Protein AF-A0A397VI80-F1 (afdb_monomer_lite)

Organism: NCBI:txid44941

pLDDT: mean 86.42, std 14.8, range [46.72, 98.06]

Radius of gyration: 17.53 Å; chains: 1; bounding box: 49×34×38 Å

Foldseek 3Di:
DWFKDFDDKDFAAADDPPDPFDFKAFFKKKKKWKKAKAFDDPCVVQAQHQPPFFKFKKKAKQAFDPDVPDPDRDSPDDGPDIHTQTTHRHNDPDIDMGMDMDGCVHPRRVPHGHGIMMTMIITGDDPRMDMDTPDMDMDTDIGD

Structure (mmCIF, N/CA/C/O backbone):
data_AF-A0A397VI80-F1
#
_entry.id   AF-A0A397VI80-F1
#
loop_
_atom_site.group_PDB
_atom_site.id
_atom_site.type_symbol
_atom_site.label_atom_id
_atom_site.label_alt_id
_atom_site.label_comp_id
_atom_site.label_asym_id
_atom_site.label_entity_id
_atom_site.label_seq_id
_atom_site.pdbx_PDB_ins_code
_atom_site.Cartn_x
_atom_site.Cartn_y
_atom_site.Cartn_z
_atom_site.occupancy
_atom_site.B_iso_or_equiv
_atom_site.auth_seq_id
_atom_site.auth_comp_id
_atom_site.auth_asym_id
_atom_site.auth_atom_id
_atom_site.pdbx_PDB_model_num
ATOM 1 N N . MET A 1 1 ? 10.929 15.609 -9.899 1.00 61.84 1 MET A N 1
ATOM 2 C CA . MET A 1 1 ? 10.710 15.589 -8.437 1.00 61.84 1 MET A CA 1
ATOM 3 C C . MET A 1 1 ? 10.403 14.157 -8.029 1.00 61.84 1 MET A C 1
ATOM 5 O O . MET A 1 1 ? 9.824 13.444 -8.839 1.00 61.84 1 MET A O 1
ATOM 9 N N . ASN A 1 2 ? 10.822 13.736 -6.837 1.00 83.81 2 ASN A N 1
ATOM 10 C CA . ASN A 1 2 ? 10.516 12.408 -6.299 1.00 83.81 2 ASN A CA 1
ATOM 11 C C . ASN A 1 2 ? 9.027 12.320 -5.963 1.00 83.81 2 ASN A C 1
ATOM 13 O O . ASN A 1 2 ? 8.483 13.260 -5.382 1.00 83.81 2 ASN A O 1
ATOM 17 N N . LEU A 1 3 ? 8.369 11.219 -6.324 1.00 86.38 3 LEU A N 1
ATOM 18 C CA . LEU A 1 3 ? 6.951 11.045 -6.036 1.00 86.38 3 LEU A CA 1
ATOM 19 C C . LEU A 1 3 ? 6.760 10.690 -4.554 1.00 86.38 3 LEU A C 1
ATOM 21 O O . LEU A 1 3 ? 7.401 9.778 -4.023 1.00 86.38 3 LEU A O 1
ATOM 25 N N . ASN A 1 4 ? 5.867 11.423 -3.896 1.00 91.75 4 ASN A N 1
ATOM 26 C CA . ASN A 1 4 ? 5.341 11.132 -2.568 1.00 91.75 4 ASN A CA 1
ATOM 27 C C . ASN A 1 4 ? 3.887 11.598 -2.520 1.00 91.75 4 ASN A C 1
ATOM 29 O O . ASN A 1 4 ? 3.615 12.750 -2.187 1.00 91.75 4 ASN A O 1
ATOM 33 N N . SER A 1 5 ? 2.967 10.726 -2.916 1.00 91.75 5 SER A N 1
ATOM 34 C CA . SER A 1 5 ? 1.567 11.111 -3.096 1.00 91.75 5 SER A CA 1
ATOM 35 C C . SER A 1 5 ? 0.635 10.140 -2.397 1.00 91.75 5 SER A C 1
ATOM 37 O O . SER A 1 5 ? 0.733 8.931 -2.591 1.00 91.75 5 SER A O 1
ATOM 39 N N . LEU A 1 6 ? -0.286 10.685 -1.605 1.00 93.06 6 LEU A N 1
ATOM 40 C CA . LEU A 1 6 ? -1.438 9.955 -1.095 1.00 93.06 6 LEU A CA 1
ATOM 41 C C . LEU A 1 6 ? -2.384 9.685 -2.267 1.00 93.06 6 LEU A C 1
ATOM 43 O O . LEU A 1 6 ? -2.872 10.627 -2.886 1.00 93.06 6 LEU A O 1
ATOM 47 N N . TYR A 1 7 ? -2.603 8.416 -2.591 1.00 94.50 7 TYR A N 1
ATOM 48 C CA . TYR A 1 7 ? -3.369 8.009 -3.769 1.00 94.50 7 TYR A CA 1
ATOM 49 C C . TYR A 1 7 ? -4.799 7.604 -3.430 1.00 94.50 7 TYR A C 1
ATOM 51 O O . TYR A 1 7 ? -5.739 8.032 -4.090 1.00 94.50 7 TYR A O 1
ATOM 59 N N . LEU A 1 8 ? -4.964 6.788 -2.390 1.00 95.19 8 LEU A N 1
ATOM 60 C CA . LEU A 1 8 ? -6.265 6.292 -1.960 1.00 95.19 8 LEU A CA 1
ATOM 61 C C . LEU A 1 8 ? -6.355 6.344 -0.442 1.00 95.19 8 LEU A C 1
ATOM 63 O O . LEU A 1 8 ? -5.396 6.012 0.255 1.00 95.19 8 LEU A O 1
ATOM 67 N N . THR A 1 9 ? -7.518 6.730 0.064 1.00 94.75 9 THR A N 1
ATOM 68 C CA . THR A 1 9 ? -7.852 6.659 1.482 1.00 94.75 9 THR A CA 1
ATOM 69 C C . THR A 1 9 ? -9.080 5.791 1.696 1.00 94.75 9 THR A C 1
ATOM 71 O O . THR A 1 9 ? -9.938 5.661 0.827 1.00 94.75 9 THR A O 1
ATOM 74 N N . GLY A 1 10 ? -9.176 5.211 2.884 1.00 92.56 10 GLY A N 1
ATOM 75 C CA . GLY A 1 10 ? -10.406 4.623 3.391 1.00 92.56 10 GLY A CA 1
ATOM 76 C C . GLY A 1 10 ? -10.478 4.815 4.898 1.00 92.56 10 GLY A C 1
ATOM 77 O O . GLY A 1 10 ? -9.452 5.004 5.547 1.00 92.56 10 GLY A O 1
ATOM 78 N N . SER A 1 11 ? -11.678 4.819 5.462 1.00 91.88 11 SER A N 1
ATOM 79 C CA . SER A 1 11 ? -11.886 5.110 6.883 1.00 91.88 11 SER A CA 1
ATOM 80 C C . SER A 1 11 ? -12.576 3.962 7.593 1.00 91.88 11 SER A C 1
ATOM 82 O O . SER A 1 11 ? -13.544 3.409 7.067 1.00 91.88 11 SER A O 1
ATOM 84 N N . LEU A 1 12 ? -12.148 3.672 8.822 1.00 89.31 12 LEU A N 1
ATOM 85 C CA . LEU A 1 12 ? -12.955 2.851 9.716 1.00 89.31 12 LEU A CA 1
ATOM 86 C C . LEU A 1 12 ? -14.218 3.647 10.094 1.00 89.31 12 LEU A C 1
ATOM 88 O O . LEU A 1 12 ? -14.084 4.820 10.465 1.00 89.31 12 LEU A O 1
ATOM 92 N N . PRO A 1 13 ? -15.430 3.065 10.010 1.00 87.00 13 PRO A N 1
ATOM 93 C CA . PRO A 1 13 ? -16.655 3.788 10.325 1.00 87.00 13 PRO A CA 1
ATOM 94 C C . PRO A 1 13 ? -16.621 4.415 11.716 1.00 87.00 13 PRO A C 1
ATOM 96 O O . PRO A 1 13 ? -16.062 3.858 12.662 1.00 87.00 13 PRO A O 1
ATOM 99 N N . ILE A 1 14 ? -17.227 5.593 11.829 1.00 84.25 14 ILE A N 1
ATOM 100 C CA . ILE A 1 14 ? -17.421 6.265 13.112 1.00 84.25 14 ILE A CA 1
ATOM 101 C C . ILE A 1 14 ? -18.528 5.517 13.861 1.00 84.25 14 ILE A C 1
ATOM 103 O O . ILE A 1 14 ? -19.542 5.165 13.262 1.00 84.25 14 ILE A O 1
ATOM 107 N N . SER A 1 15 ? -18.368 5.299 15.167 1.00 73.12 15 SER A N 1
ATOM 108 C CA . SER A 1 15 ? -19.480 4.846 16.003 1.00 73.12 15 SER A CA 1
ATOM 109 C C . SER A 1 15 ? -20.514 5.972 16.110 1.00 73.12 15 SER A C 1
ATOM 111 O O . SER A 1 15 ? -20.246 6.991 16.756 1.00 73.12 15 SER A O 1
ATOM 113 N N . SER A 1 16 ? -21.685 5.827 15.487 1.00 62.66 16 SER A N 1
ATOM 114 C CA . SER A 1 16 ? -22.828 6.678 15.824 1.00 62.66 16 SER A CA 1
ATOM 115 C C . SER A 1 16 ? -23.243 6.374 17.258 1.00 62.66 16 SER A C 1
ATOM 117 O O . SER A 1 16 ? -23.449 5.218 17.609 1.00 62.66 16 SER A O 1
ATOM 119 N N . ILE A 1 17 ? -23.393 7.411 18.079 1.00 57.25 17 ILE A N 1
ATOM 120 C CA . ILE A 1 17 ? -23.785 7.325 19.499 1.00 57.25 17 ILE A CA 1
ATOM 121 C C . ILE A 1 17 ? -25.169 6.644 19.694 1.00 57.25 17 ILE A C 1
ATOM 123 O O . ILE A 1 17 ? -25.569 6.384 20.822 1.00 57.25 17 ILE A O 1
ATOM 127 N N . SER A 1 18 ? -25.899 6.318 18.618 1.00 52.19 18 SER A N 1
ATOM 128 C CA . SER A 1 18 ? -27.309 5.904 18.643 1.00 52.19 18 SER A CA 1
ATOM 129 C C . SER A 1 18 ? -27.627 4.512 18.074 1.00 52.19 18 SER A C 1
ATOM 131 O O . SER A 1 18 ? -28.798 4.237 17.821 1.00 52.19 18 SER A O 1
ATOM 133 N N . THR A 1 19 ? -26.649 3.645 17.808 1.00 55.06 19 THR A N 1
ATOM 134 C CA . THR A 1 19 ? -26.924 2.270 17.346 1.00 55.06 19 THR A CA 1
ATOM 135 C C . THR A 1 19 ? -26.524 1.267 18.422 1.00 55.06 19 THR A C 1
ATOM 137 O O . THR A 1 19 ? -25.403 1.345 18.903 1.00 55.06 19 THR A O 1
ATOM 140 N N . ASP A 1 20 ? -27.387 0.293 18.736 1.00 61.59 20 ASP A N 1
ATOM 141 C CA . ASP A 1 20 ? -27.063 -0.880 19.583 1.00 61.59 20 ASP A CA 1
ATOM 142 C C . ASP A 1 20 ? -25.882 -1.718 19.044 1.00 61.59 20 ASP A C 1
ATOM 144 O O . ASP A 1 20 ? -25.378 -2.613 19.721 1.00 61.59 20 ASP A O 1
ATOM 148 N N . ALA A 1 21 ? -25.430 -1.432 17.818 1.00 63.22 21 ALA A N 1
ATOM 149 C CA . ALA A 1 21 ? -24.171 -1.916 17.274 1.00 63.22 21 ALA A CA 1
ATOM 150 C C . ALA A 1 21 ? -22.997 -1.344 18.087 1.00 63.22 21 ALA A C 1
ATOM 152 O O . ALA A 1 21 ? -22.848 -0.129 18.232 1.00 63.22 21 ALA A O 1
ATOM 153 N N . GLY A 1 22 ? -22.163 -2.229 18.621 1.00 73.62 22 GLY A N 1
ATOM 154 C CA . GLY A 1 22 ? -20.986 -1.895 19.400 1.00 73.62 22 GLY A CA 1
ATOM 155 C C . GLY A 1 22 ? -19.951 -1.076 18.624 1.00 73.62 22 GLY A C 1
ATOM 156 O O . GLY A 1 22 ? -20.051 -0.799 17.429 1.00 73.62 22 GLY A O 1
ATOM 157 N N . VAL A 1 23 ? -18.909 -0.657 19.343 1.00 85.19 23 VAL A N 1
ATOM 158 C CA . VAL A 1 23 ? -17.841 0.175 18.779 1.00 85.19 23 VAL A CA 1
ATOM 159 C C . VAL A 1 23 ? -17.087 -0.601 17.686 1.00 85.19 23 VAL A C 1
ATOM 161 O O . VAL A 1 23 ? -16.528 -1.663 17.992 1.00 85.19 23 VAL A O 1
ATOM 164 N N . PRO A 1 24 ? -16.994 -0.076 16.443 1.00 89.94 24 PRO A N 1
ATOM 165 C CA . PRO A 1 24 ? -16.301 -0.759 15.363 1.00 89.94 24 PRO A CA 1
ATOM 166 C C . PRO A 1 24 ? -14.854 -1.079 15.724 1.00 89.94 24 PRO A C 1
ATOM 168 O O . PRO A 1 24 ? -14.057 -0.181 16.002 1.00 89.94 24 PRO A O 1
ATOM 171 N N . LYS A 1 25 ? -14.487 -2.362 15.684 1.00 92.19 25 LYS A N 1
ATOM 172 C CA . LYS A 1 25 ? -13.103 -2.798 15.914 1.00 92.19 25 LYS A CA 1
ATOM 173 C C . LYS A 1 25 ? -12.555 -3.470 14.672 1.00 92.19 25 LYS A C 1
ATOM 175 O O . LYS A 1 25 ? -12.981 -4.572 14.324 1.00 92.19 25 LYS A O 1
ATOM 180 N N . CYS A 1 26 ? -11.584 -2.821 14.031 1.00 95.38 26 CYS A N 1
ATOM 181 C CA . CYS A 1 26 ? -10.905 -3.370 12.863 1.00 95.38 26 CYS A CA 1
ATOM 182 C C . CYS A 1 26 ? -10.245 -4.720 13.199 1.00 95.38 26 CYS A C 1
ATOM 184 O O . CYS A 1 26 ? -9.595 -4.884 14.235 1.00 95.38 26 CYS A O 1
ATOM 186 N N . LYS A 1 27 ? -10.452 -5.704 12.327 1.00 96.94 27 LYS A N 1
ATOM 187 C CA . LYS A 1 27 ? -9.921 -7.071 12.418 1.00 96.94 27 LYS A CA 1
ATOM 188 C C . LYS A 1 27 ? -8.969 -7.390 11.280 1.00 96.94 27 LYS A C 1
ATOM 190 O O . LYS A 1 27 ? -8.046 -8.173 11.481 1.00 96.94 27 LYS A O 1
ATOM 195 N N . LYS A 1 28 ? -9.190 -6.800 10.108 1.00 97.56 28 LYS A N 1
ATOM 196 C CA . LYS A 1 28 ? -8.334 -6.978 8.943 1.00 97.56 28 LYS A CA 1
ATOM 197 C C . LYS A 1 28 ? -8.462 -5.785 8.007 1.00 97.56 28 LYS A C 1
ATOM 199 O O . LYS A 1 28 ? -9.552 -5.237 7.846 1.00 97.56 28 LYS A O 1
ATOM 204 N N . ILE A 1 29 ? -7.353 -5.432 7.373 1.00 97.38 29 ILE A N 1
ATOM 205 C CA . ILE A 1 29 ? -7.330 -4.576 6.191 1.00 97.38 29 ILE A CA 1
ATOM 206 C C . ILE A 1 29 ? -6.778 -5.397 5.038 1.00 97.38 29 ILE A C 1
ATOM 208 O O . ILE A 1 29 ? -5.738 -6.030 5.189 1.00 97.38 29 ILE A O 1
ATOM 212 N N . GLU A 1 30 ? -7.461 -5.362 3.903 1.00 97.75 30 GLU A N 1
ATOM 213 C CA . GLU A 1 30 ? -6.950 -5.894 2.642 1.00 97.75 30 GLU A CA 1
ATOM 214 C C . GLU A 1 30 ? -6.805 -4.764 1.648 1.00 97.75 30 GLU A C 1
ATOM 216 O O . GLU A 1 30 ? -7.665 -3.884 1.561 1.00 97.75 30 GLU A O 1
ATOM 221 N N . ILE A 1 31 ? -5.721 -4.799 0.888 1.00 97.06 31 ILE A N 1
ATOM 222 C CA . ILE A 1 31 ? -5.475 -3.821 -0.157 1.00 97.06 31 ILE A CA 1
ATOM 223 C C . ILE A 1 31 ? -5.041 -4.552 -1.406 1.00 97.06 31 ILE A C 1
ATOM 225 O O . ILE A 1 31 ? -4.183 -5.433 -1.363 1.00 97.06 31 ILE A O 1
ATOM 229 N N . ALA A 1 32 ? -5.648 -4.144 -2.511 1.00 97.31 32 ALA A N 1
ATOM 230 C CA . ALA A 1 32 ? -5.276 -4.555 -3.848 1.00 97.31 32 ALA A CA 1
ATOM 231 C C . ALA A 1 32 ? -4.829 -3.315 -4.618 1.00 97.31 32 ALA A C 1
ATOM 233 O O . ALA A 1 32 ? -5.482 -2.273 -4.558 1.00 97.31 32 ALA A O 1
ATOM 234 N N . CYS A 1 33 ? -3.724 -3.417 -5.342 1.00 97.56 33 CYS A N 1
ATOM 235 C CA . CYS A 1 33 ? -3.174 -2.341 -6.150 1.00 97.56 33 CYS A CA 1
ATOM 236 C C . CYS A 1 33 ? -2.615 -2.917 -7.449 1.00 97.56 33 CYS A C 1
ATOM 238 O O . CYS A 1 33 ? -1.868 -3.887 -7.422 1.00 97.56 33 CYS A O 1
ATOM 240 N N . GLU A 1 34 ? -2.957 -2.316 -8.581 1.00 98.06 34 GLU A N 1
ATOM 241 C CA . GLU A 1 34 ? -2.339 -2.600 -9.872 1.00 98.06 34 GLU A CA 1
ATOM 242 C C . GLU A 1 34 ? -1.453 -1.413 -10.238 1.00 98.06 34 GLU A C 1
ATOM 244 O O . GLU A 1 34 ? -1.950 -0.299 -10.444 1.00 98.06 34 GLU A O 1
ATOM 249 N N . SER A 1 35 ? -0.143 -1.645 -10.263 1.00 97.38 35 SER A N 1
ATOM 250 C CA . SER A 1 35 ? 0.850 -0.604 -10.499 1.00 97.38 35 SER A CA 1
ATOM 251 C C . SER A 1 35 ? 1.998 -1.085 -11.364 1.00 97.38 35 SER A C 1
ATOM 253 O O . SER A 1 35 ? 2.286 -2.276 -11.429 1.00 97.38 35 SER A O 1
ATOM 255 N N . HIS A 1 36 ? 2.679 -0.149 -12.004 1.00 96.12 36 HIS A N 1
ATOM 256 C CA . HIS A 1 36 ? 3.954 -0.409 -12.656 1.00 96.12 36 HIS A CA 1
ATOM 257 C C . HIS A 1 36 ? 4.882 0.778 -12.452 1.00 96.12 36 HIS A C 1
ATOM 259 O O . HIS A 1 36 ? 4.477 1.846 -11.970 1.00 9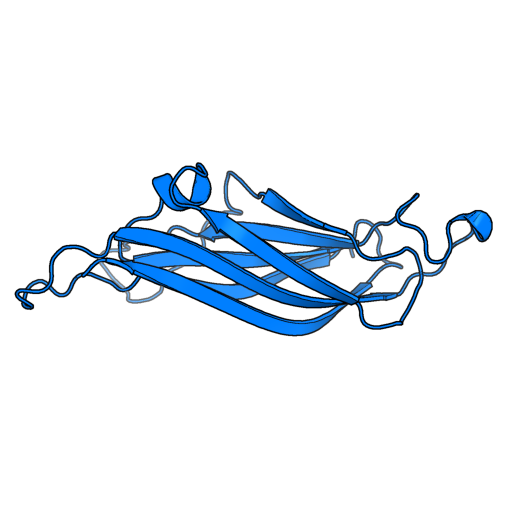6.12 36 HIS A O 1
ATOM 265 N N . ASP A 1 37 ? 6.140 0.582 -12.814 1.00 91.44 37 ASP A N 1
ATOM 266 C CA . ASP A 1 37 ? 7.094 1.667 -12.848 1.00 91.44 37 ASP A CA 1
ATOM 267 C C . ASP A 1 37 ? 7.325 2.162 -14.272 1.00 91.44 37 ASP A C 1
ATOM 269 O O . ASP A 1 37 ? 7.001 1.515 -15.260 1.00 91.44 37 ASP A O 1
ATOM 273 N N . GLN A 1 38 ? 7.845 3.370 -14.386 1.00 81.06 38 GLN A N 1
ATOM 274 C CA . GLN A 1 38 ? 8.453 3.812 -15.622 1.00 81.06 38 GLN A CA 1
ATOM 275 C C . GLN A 1 38 ? 9.681 4.612 -15.258 1.00 81.06 38 GLN A C 1
ATOM 277 O O . GLN A 1 38 ? 9.572 5.684 -14.653 1.00 81.06 38 GLN A O 1
ATOM 282 N N . GLY A 1 39 ? 10.841 4.104 -15.646 1.00 80.75 39 GLY A N 1
ATOM 283 C CA . GLY A 1 39 ? 12.091 4.817 -15.499 1.00 80.75 39 GLY A CA 1
ATOM 284 C C . GLY A 1 39 ? 13.114 4.396 -16.532 1.00 80.75 39 GLY A C 1
ATOM 285 O O . GLY A 1 39 ? 13.112 3.269 -17.016 1.00 80.75 39 GLY A O 1
ATOM 286 N N . TRP A 1 40 ? 13.996 5.329 -16.877 1.00 84.19 40 TRP A N 1
ATOM 287 C CA . TRP A 1 40 ? 15.195 5.005 -17.638 1.00 84.19 40 TRP A CA 1
ATOM 288 C C . TRP A 1 40 ? 16.218 4.368 -16.699 1.00 84.19 40 TRP A C 1
ATOM 290 O O . TRP A 1 40 ? 16.504 4.918 -15.630 1.00 84.19 40 TRP A O 1
ATOM 300 N N . SER A 1 41 ? 16.810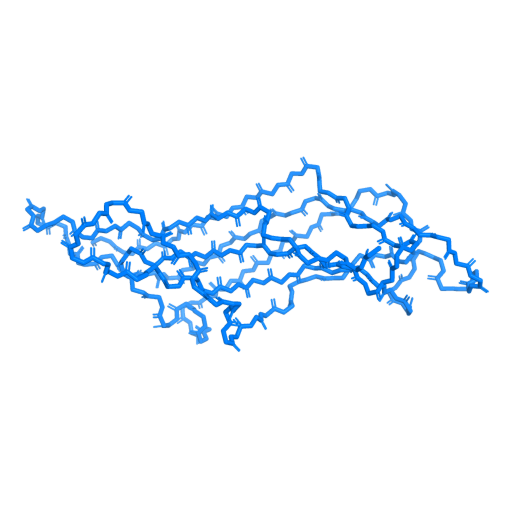 3.249 -17.117 1.00 87.00 41 SER A N 1
ATOM 301 C CA . SER A 1 41 ? 17.860 2.568 -16.364 1.00 87.00 41 SER A CA 1
ATOM 302 C C . SER A 1 41 ? 19.138 2.383 -17.173 1.00 87.00 41 SER A C 1
ATOM 304 O O . SER A 1 41 ? 19.111 2.008 -18.341 1.00 87.00 41 SER A O 1
ATOM 306 N N . SER A 1 42 ? 20.277 2.600 -16.515 1.00 90.06 42 SER A N 1
ATOM 307 C CA . SER A 1 42 ? 21.607 2.199 -16.984 1.00 90.06 42 SER A CA 1
ATOM 308 C C . SER A 1 42 ? 22.020 0.800 -16.498 1.00 90.06 42 SER A C 1
ATOM 310 O O . SER A 1 42 ? 23.158 0.390 -16.718 1.00 90.06 42 SER A O 1
ATOM 312 N N . TYR A 1 43 ? 21.120 0.069 -15.830 1.00 90.88 43 TYR A N 1
ATOM 313 C CA . TYR A 1 43 ? 21.341 -1.258 -15.246 1.00 90.88 43 TYR A CA 1
ATOM 314 C C . TYR A 1 43 ? 20.508 -2.318 -15.987 1.00 90.88 43 TYR A C 1
ATOM 316 O O . TYR A 1 43 ? 19.550 -2.857 -15.436 1.00 90.88 43 TYR A O 1
ATOM 324 N N . PRO A 1 44 ? 20.848 -2.665 -17.243 1.00 91.94 44 PRO A N 1
ATOM 325 C CA . PRO A 1 44 ? 20.029 -3.567 -18.060 1.00 91.94 44 PRO A CA 1
ATOM 326 C C . PRO A 1 44 ? 19.878 -4.971 -17.459 1.00 91.94 44 PRO A C 1
ATOM 328 O O . PRO A 1 44 ? 18.910 -5.661 -17.748 1.00 91.94 44 PRO A O 1
ATOM 331 N N . ARG A 1 45 ? 20.815 -5.396 -16.600 1.00 95.56 45 ARG A N 1
ATOM 332 C CA . ARG A 1 45 ? 20.757 -6.696 -15.909 1.00 95.56 45 ARG A CA 1
ATOM 333 C C . ARG A 1 45 ? 19.680 -6.758 -14.826 1.00 95.56 45 ARG A C 1
ATOM 335 O O . ARG A 1 45 ? 19.254 -7.851 -14.477 1.00 95.56 45 ARG A O 1
ATOM 342 N N . ASP A 1 46 ? 19.265 -5.604 -14.310 1.00 95.25 46 ASP A N 1
ATOM 343 C CA . ASP A 1 46 ? 18.249 -5.509 -13.263 1.00 95.25 46 ASP A CA 1
ATOM 344 C C . ASP A 1 46 ? 16.847 -5.282 -13.840 1.00 95.25 46 ASP A C 1
ATOM 346 O O . ASP A 1 46 ? 15.863 -5.378 -13.105 1.00 95.25 46 ASP A O 1
ATOM 350 N N . HIS A 1 47 ? 16.740 -5.031 -15.149 1.00 94.50 47 HIS A N 1
ATOM 351 C CA . HIS A 1 47 ? 15.475 -4.833 -15.849 1.00 94.50 47 HIS A CA 1
ATOM 352 C C . HIS A 1 47 ? 14.515 -6.008 -15.622 1.00 94.50 47 HIS A C 1
ATOM 354 O O . HIS A 1 47 ? 14.858 -7.169 -15.848 1.00 94.50 47 HIS A O 1
ATOM 360 N N . GLY A 1 48 ? 13.305 -5.706 -15.146 1.00 94.62 48 GLY A N 1
ATOM 361 C CA . GLY A 1 48 ? 12.289 -6.706 -14.806 1.00 94.62 48 GLY A CA 1
ATOM 362 C C . GLY A 1 48 ? 12.527 -7.469 -13.501 1.00 94.62 48 GLY A C 1
ATOM 363 O O . GLY A 1 48 ? 11.729 -8.343 -13.153 1.00 94.62 48 GLY A O 1
ATOM 364 N N . THR A 1 49 ? 13.575 -7.132 -12.749 1.00 95.56 49 THR A N 1
ATOM 365 C CA . THR A 1 49 ? 13.843 -7.667 -11.406 1.00 95.56 49 THR A CA 1
ATOM 366 C C . THR A 1 49 ? 13.438 -6.659 -10.326 1.00 95.56 49 THR A C 1
ATOM 368 O O . THR A 1 49 ? 13.009 -5.550 -10.626 1.00 95.56 49 THR A O 1
ATOM 371 N N . TYR A 1 50 ? 13.578 -7.016 -9.049 1.00 95.06 50 TYR A N 1
ATOM 372 C CA . TYR A 1 50 ? 13.407 -6.063 -7.942 1.00 95.06 50 TYR A CA 1
ATOM 373 C C . TYR A 1 50 ? 14.708 -5.355 -7.538 1.00 95.06 50 TYR A C 1
ATOM 375 O O . TYR A 1 50 ? 14.678 -4.443 -6.707 1.00 95.06 50 TYR A O 1
ATOM 383 N N . ASN A 1 51 ? 15.846 -5.755 -8.111 1.00 94.19 51 ASN A N 1
ATOM 384 C CA . ASN A 1 51 ? 17.123 -5.109 -7.842 1.00 94.19 51 ASN A CA 1
ATOM 385 C C . ASN A 1 51 ? 17.095 -3.680 -8.371 1.00 94.19 51 ASN A C 1
ATOM 387 O O . ASN A 1 51 ? 16.542 -3.411 -9.435 1.00 94.19 51 ASN A O 1
ATOM 391 N N . ASN A 1 52 ? 17.676 -2.756 -7.603 1.00 91.56 52 ASN A N 1
ATOM 392 C CA . ASN A 1 52 ? 17.713 -1.338 -7.949 1.00 91.56 52 ASN A CA 1
ATOM 393 C C . ASN A 1 52 ? 16.332 -0.749 -8.293 1.00 91.56 52 ASN A C 1
ATOM 395 O O . ASN A 1 52 ? 16.253 0.222 -9.029 1.00 91.56 52 ASN A O 1
ATOM 399 N N . SER A 1 53 ? 15.220 -1.306 -7.804 1.00 91.94 53 SER A N 1
ATOM 400 C CA . SER A 1 53 ? 13.912 -0.692 -8.034 1.00 91.94 53 SER A CA 1
ATOM 401 C C . SER A 1 53 ? 13.722 0.538 -7.150 1.00 91.94 53 SER A C 1
ATOM 403 O O . SER A 1 53 ? 14.025 0.535 -5.952 1.00 91.94 53 SER A O 1
ATOM 405 N N . TRP A 1 54 ? 13.182 1.600 -7.745 1.00 93.69 54 TRP A N 1
ATOM 406 C CA . TRP A 1 54 ? 13.021 2.899 -7.095 1.00 93.69 54 TRP A CA 1
ATOM 407 C C . TRP A 1 54 ? 11.578 3.374 -7.044 1.00 93.69 54 TRP A C 1
ATOM 409 O O . TRP A 1 54 ? 11.341 4.566 -6.844 1.00 93.69 54 TRP A O 1
ATOM 419 N N . THR A 1 55 ? 10.614 2.464 -7.191 1.00 95.88 55 THR A N 1
ATOM 420 C CA . THR A 1 55 ? 9.193 2.758 -6.988 1.00 95.88 55 THR A CA 1
ATOM 421 C C . THR A 1 55 ? 8.541 1.735 -6.071 1.00 95.88 55 THR A C 1
ATOM 423 O O . THR A 1 55 ? 8.806 0.535 -6.141 1.00 95.88 55 THR A O 1
ATOM 426 N N . TRP A 1 56 ? 7.710 2.225 -5.157 1.00 97.25 56 TRP A N 1
ATOM 427 C CA . TRP A 1 56 ? 7.077 1.396 -4.136 1.00 97.25 56 TRP A CA 1
ATOM 428 C C . TRP A 1 56 ? 5.771 2.015 -3.651 1.00 97.25 56 TRP A C 1
ATOM 430 O O . TRP A 1 56 ? 5.497 3.197 -3.892 1.00 97.25 56 TRP A O 1
ATOM 440 N N . GLY A 1 57 ? 4.982 1.205 -2.951 1.00 96.94 57 GLY A N 1
ATOM 441 C CA . GLY A 1 57 ? 3.813 1.653 -2.203 1.00 96.94 57 GLY A CA 1
ATOM 442 C C . GLY A 1 57 ? 4.057 1.615 -0.702 1.00 96.94 57 GLY A C 1
ATOM 443 O O . GLY A 1 57 ? 4.813 0.776 -0.203 1.00 96.94 57 GLY A O 1
ATOM 444 N N . GLU A 1 58 ? 3.386 2.498 0.031 1.00 97.00 58 GLU A N 1
ATOM 445 C CA . GLU A 1 58 ? 3.380 2.510 1.494 1.00 97.00 58 GLU A CA 1
ATOM 446 C C . GLU A 1 58 ? 1.962 2.682 2.035 1.00 97.00 58 GLU A C 1
ATOM 448 O O . GLU A 1 58 ? 1.122 3.307 1.397 1.00 97.00 58 GLU A O 1
ATOM 453 N N . ILE A 1 59 ? 1.695 2.183 3.236 1.00 95.38 59 ILE A N 1
ATOM 454 C CA . ILE A 1 59 ? 0.440 2.416 3.948 1.00 95.38 59 ILE A CA 1
ATOM 455 C C . ILE A 1 59 ? 0.687 3.129 5.274 1.00 95.38 59 ILE A C 1
ATOM 457 O O . ILE A 1 59 ? 1.706 2.915 5.932 1.00 95.38 59 ILE A O 1
ATOM 461 N N . SER A 1 60 ? -0.269 3.945 5.701 1.00 93.75 60 SER A N 1
ATOM 462 C CA . SER A 1 60 ? -0.223 4.621 6.994 1.00 93.75 60 SER A CA 1
ATOM 463 C C . SER A 1 60 ? -1.598 4.841 7.596 1.00 93.75 60 SER A C 1
ATOM 465 O O . SER A 1 60 ? -2.578 4.953 6.860 1.00 93.75 60 SER A O 1
ATOM 467 N N . ILE A 1 61 ? -1.637 5.083 8.903 1.00 90.00 61 ILE A N 1
ATOM 468 C CA . ILE A 1 61 ? -2.782 5.727 9.550 1.00 90.00 61 ILE A CA 1
ATOM 469 C C . ILE A 1 61 ? -2.624 7.241 9.430 1.00 90.00 61 ILE A C 1
ATOM 471 O O . ILE A 1 61 ? -1.569 7.794 9.731 1.00 90.00 61 ILE A O 1
ATOM 475 N N . ILE A 1 62 ? -3.684 7.896 8.983 1.00 86.25 62 ILE A N 1
ATOM 476 C CA . ILE A 1 62 ? -3.845 9.337 8.897 1.00 86.25 62 ILE A CA 1
ATOM 477 C C . ILE A 1 62 ? -4.881 9.699 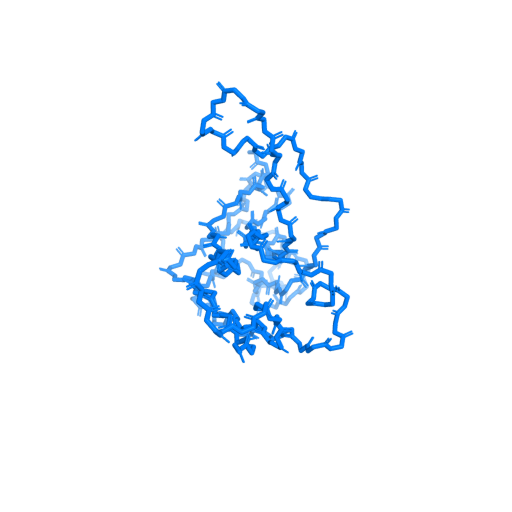9.957 1.00 86.25 62 ILE A C 1
ATOM 479 O O . ILE A 1 62 ? -6.073 9.454 9.779 1.00 86.25 62 ILE A O 1
ATOM 483 N N . THR A 1 63 ? -4.428 10.252 11.079 1.00 71.69 63 THR A N 1
ATOM 484 C CA . THR A 1 63 ? -5.327 10.697 12.147 1.00 71.69 63 THR A CA 1
ATOM 485 C C . THR A 1 63 ? -5.839 12.098 11.813 1.00 71.69 63 THR A C 1
ATOM 487 O O . THR A 1 63 ? -5.047 13.044 11.782 1.00 71.69 63 THR A O 1
ATOM 490 N N . PRO A 1 64 ? -7.143 12.274 11.557 1.00 65.56 64 PRO A N 1
ATOM 491 C CA . PRO A 1 64 ? -7.697 13.601 11.356 1.00 65.56 64 PRO A CA 1
ATOM 492 C C . PRO A 1 64 ? -7.752 14.356 12.690 1.00 65.56 64 PRO A C 1
ATOM 494 O O . PRO A 1 64 ? -8.254 13.834 13.686 1.00 65.56 64 PRO A O 1
ATOM 497 N N . LYS A 1 65 ? -7.274 15.607 12.730 1.00 58.09 65 LYS A N 1
ATOM 498 C CA . LYS A 1 65 ? -7.486 16.460 13.908 1.00 58.09 65 LYS A CA 1
ATOM 499 C C . LYS A 1 65 ? -8.975 16.769 14.079 1.00 58.09 65 LYS A C 1
ATOM 501 O O . LYS A 1 65 ? -9.649 17.151 13.124 1.00 58.09 65 LYS A O 1
ATOM 506 N N . LYS A 1 66 ? -9.467 16.698 15.319 1.00 54.66 66 LYS A N 1
ATOM 507 C CA . LYS A 1 66 ? -10.687 17.409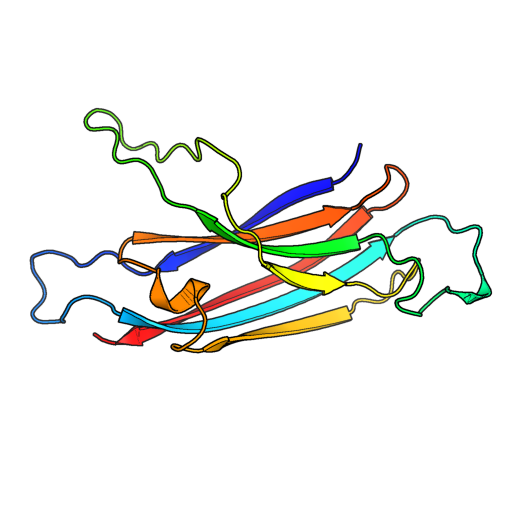 15.720 1.00 54.66 66 LYS A CA 1
ATOM 508 C C . LYS A 1 66 ? -10.329 18.886 15.892 1.00 54.66 66 LYS A C 1
ATOM 510 O O . LYS A 1 66 ? -9.772 19.258 16.919 1.00 54.66 66 LYS A O 1
ATOM 515 N N . ASN A 1 67 ? -10.610 19.718 14.893 1.00 47.75 67 ASN A N 1
ATOM 516 C CA . ASN A 1 67 ? -10.706 21.160 15.116 1.00 47.75 67 ASN A CA 1
ATOM 517 C C . ASN A 1 67 ? -12.147 21.464 15.525 1.00 47.75 67 ASN A C 1
ATOM 519 O O . ASN A 1 67 ? -13.070 21.166 14.775 1.00 47.75 67 ASN A O 1
ATOM 523 N N . ASN A 1 68 ? -12.338 22.057 16.704 1.00 51.78 68 ASN A N 1
ATOM 524 C CA . ASN A 1 68 ? -13.670 22.318 17.259 1.00 51.78 68 ASN A CA 1
ATOM 525 C C . ASN A 1 68 ? -14.524 23.297 16.427 1.00 51.78 68 ASN A C 1
ATOM 527 O O . ASN A 1 68 ? -15.705 23.415 16.720 1.00 51.78 68 ASN A O 1
ATOM 531 N N . ASN A 1 69 ? -13.972 23.969 15.405 1.00 50.81 69 ASN A N 1
ATOM 532 C CA . ASN A 1 69 ? -14.636 25.109 14.761 1.00 50.81 69 ASN A CA 1
ATOM 533 C C . ASN A 1 69 ? -14.741 25.103 13.225 1.00 50.81 69 ASN A C 1
ATOM 535 O O . ASN A 1 69 ? -15.160 26.124 12.709 1.00 50.81 69 ASN A O 1
ATOM 539 N N . LEU A 1 70 ? -14.422 24.039 12.477 1.00 49.38 70 LEU A N 1
ATOM 540 C CA . LEU A 1 70 ? -14.784 23.920 11.044 1.00 49.38 70 LEU A CA 1
ATOM 541 C C . LEU A 1 70 ? -14.542 22.481 10.562 1.00 49.38 70 LEU A C 1
ATOM 543 O O . LEU A 1 70 ? -13.493 21.904 10.848 1.00 49.38 70 LEU A O 1
ATOM 547 N N . GLU A 1 71 ? -15.501 21.919 9.820 1.00 47.72 71 GLU A N 1
ATOM 548 C CA . GLU A 1 71 ? -15.551 20.545 9.283 1.00 47.72 71 GLU A CA 1
ATOM 549 C C . GLU A 1 71 ? -14.504 20.244 8.189 1.00 47.72 71 GLU A C 1
ATOM 551 O O . GLU A 1 71 ? -14.789 19.608 7.178 1.00 47.72 71 GLU A O 1
ATOM 556 N N . VAL A 1 72 ? -13.260 20.679 8.366 1.00 46.72 72 VAL A N 1
ATOM 557 C CA . VAL A 1 72 ? -12.164 20.333 7.459 1.00 46.72 72 VAL A CA 1
ATOM 558 C C . VAL A 1 72 ? -11.118 19.561 8.250 1.00 46.72 72 VAL A C 1
ATOM 560 O O . VAL A 1 72 ? -10.344 20.120 9.028 1.00 46.72 72 VAL A O 1
ATOM 563 N N . ARG A 1 73 ? -11.105 18.237 8.057 1.00 52.34 73 ARG A N 1
ATOM 564 C CA . ARG A 1 73 ? -10.070 17.333 8.576 1.00 52.34 73 ARG A CA 1
ATOM 565 C C . ARG A 1 73 ? -8.758 17.606 7.830 1.00 52.34 73 ARG A C 1
ATOM 567 O O . ARG A 1 73 ? -8.491 16.998 6.799 1.00 52.34 73 ARG A O 1
ATOM 574 N N . LEU A 1 74 ? -7.952 18.541 8.325 1.00 51.12 74 LEU A N 1
ATOM 575 C CA . LEU A 1 74 ? -6.622 18.812 7.774 1.00 51.12 74 LEU A CA 1
ATOM 576 C C . LEU A 1 74 ? -5.659 17.666 8.138 1.00 51.12 74 LEU A C 1
ATOM 578 O O . LEU A 1 74 ? -5.526 17.306 9.310 1.00 51.12 74 LEU A O 1
ATOM 582 N N . ILE A 1 75 ? -4.981 17.100 7.134 1.00 58.06 75 ILE A N 1
ATOM 583 C CA . ILE A 1 75 ? -3.856 16.170 7.322 1.00 58.06 75 ILE A CA 1
ATOM 584 C C . ILE A 1 75 ? -2.638 17.025 7.681 1.00 58.06 75 ILE A C 1
ATOM 586 O O . ILE A 1 75 ? -1.959 17.544 6.802 1.00 58.06 75 ILE A O 1
ATOM 590 N N . GLU A 1 76 ? -2.402 17.258 8.971 1.00 47.50 76 GLU A N 1
ATOM 591 C CA . GLU A 1 76 ? -1.385 18.234 9.391 1.00 47.50 76 GLU A CA 1
ATOM 592 C C . GLU A 1 76 ? 0.063 17.772 9.192 1.00 47.50 76 GLU A C 1
ATOM 594 O O . GLU A 1 76 ? 0.950 18.615 9.071 1.00 47.50 76 GLU A O 1
ATOM 599 N N . LYS A 1 77 ? 0.343 16.465 9.195 1.00 55.09 77 LYS A N 1
ATOM 600 C CA . LYS A 1 77 ? 1.712 15.948 9.099 1.00 55.09 77 LYS A CA 1
ATOM 601 C C . LYS A 1 77 ? 1.740 14.635 8.342 1.00 55.09 77 LYS A C 1
ATOM 603 O O . LYS A 1 77 ? 0.812 13.833 8.447 1.00 55.09 77 LYS A O 1
ATOM 608 N N . GLU A 1 78 ? 2.837 14.414 7.618 1.00 57.81 78 GLU A N 1
ATOM 609 C CA . GLU A 1 78 ? 3.171 13.083 7.127 1.00 57.81 78 GLU A CA 1
ATOM 610 C C . GLU A 1 78 ? 3.068 12.099 8.314 1.00 57.81 78 GLU A C 1
ATOM 612 O O . GLU A 1 78 ? 3.566 12.394 9.406 1.00 57.81 78 GLU A O 1
ATOM 617 N N . PRO A 1 79 ? 2.375 10.967 8.142 1.00 60.91 79 PRO A N 1
ATOM 618 C CA . PRO A 1 79 ? 2.171 9.981 9.189 1.00 60.91 79 PRO A CA 1
ATOM 619 C C . PRO A 1 79 ? 3.515 9.521 9.764 1.00 60.91 79 PRO A C 1
ATOM 621 O O . PRO A 1 79 ? 4.449 9.218 9.022 1.00 60.91 79 PRO A O 1
ATOM 624 N N . ILE A 1 80 ? 3.582 9.431 11.096 1.00 66.62 80 ILE A N 1
ATOM 625 C CA . ILE A 1 80 ? 4.800 9.079 11.849 1.00 66.62 80 ILE A CA 1
ATOM 626 C C . ILE A 1 80 ? 5.313 7.685 11.459 1.00 66.62 80 ILE A C 1
ATOM 628 O O . ILE A 1 80 ? 6.512 7.419 11.502 1.00 66.62 80 ILE A O 1
ATOM 632 N N . THR A 1 81 ? 4.410 6.791 11.055 1.00 82.75 81 THR A N 1
ATOM 633 C CA . THR A 1 81 ? 4.755 5.437 10.626 1.00 82.75 81 THR A CA 1
ATOM 634 C C . THR A 1 81 ? 4.093 5.118 9.295 1.00 82.75 81 THR A C 1
ATOM 636 O O . THR A 1 81 ? 2.865 5.133 9.169 1.00 82.75 81 THR A O 1
ATOM 639 N N . ARG A 1 82 ? 4.935 4.794 8.310 1.00 91.31 82 ARG A N 1
ATOM 640 C CA . ARG A 1 82 ? 4.544 4.214 7.027 1.00 91.31 82 ARG A CA 1
ATOM 641 C C . ARG A 1 82 ? 5.114 2.808 6.920 1.00 91.31 82 ARG A C 1
ATOM 643 O O . ARG A 1 82 ? 6.269 2.586 7.270 1.00 91.31 82 ARG A O 1
ATOM 650 N N . TYR A 1 83 ? 4.318 1.873 6.420 1.00 94.12 83 TYR A N 1
ATOM 651 C CA . TYR A 1 83 ? 4.755 0.508 6.139 1.00 94.12 83 TYR A CA 1
ATOM 652 C C . TYR A 1 83 ? 4.869 0.352 4.629 1.00 94.12 83 TYR A C 1
ATOM 654 O O . TYR A 1 83 ? 3.874 0.532 3.930 1.00 94.12 83 TYR A O 1
ATOM 662 N N . ARG A 1 84 ? 6.058 0.030 4.110 1.00 95.38 84 ARG A N 1
ATOM 663 C CA . ARG A 1 84 ? 6.209 -0.331 2.694 1.00 95.38 84 ARG A CA 1
ATOM 664 C C . ARG A 1 84 ? 5.460 -1.641 2.436 1.00 95.38 84 ARG A C 1
ATOM 666 O O . ARG A 1 84 ? 5.635 -2.596 3.185 1.00 95.38 84 ARG A O 1
ATOM 673 N N . VAL A 1 85 ? 4.639 -1.664 1.389 1.00 95.94 85 VAL A N 1
ATOM 674 C CA . VAL A 1 85 ? 3.713 -2.775 1.088 1.00 95.94 85 VAL A CA 1
ATOM 675 C C . VAL A 1 85 ? 4.033 -3.507 -0.207 1.00 95.94 85 VAL A C 1
ATOM 677 O O . VAL A 1 85 ? 3.722 -4.685 -0.329 1.00 95.94 85 VAL A O 1
ATOM 680 N N . TYR A 1 86 ? 4.686 -2.841 -1.157 1.00 96.62 86 TYR A N 1
ATOM 681 C CA . TYR A 1 86 ? 5.188 -3.469 -2.376 1.00 96.62 86 TYR A CA 1
ATOM 682 C C . TYR A 1 86 ? 6.338 -2.654 -2.963 1.00 96.62 86 TYR A C 1
ATOM 684 O O . TYR A 1 86 ? 6.486 -1.477 -2.640 1.00 96.62 86 TYR A O 1
ATOM 692 N N . THR A 1 87 ? 7.085 -3.264 -3.879 1.00 96.62 87 THR A N 1
ATOM 693 C CA . THR A 1 87 ? 8.052 -2.611 -4.772 1.00 96.62 87 THR A CA 1
ATOM 694 C C . THR A 1 87 ? 7.730 -3.074 -6.193 1.00 96.62 87 THR A C 1
ATOM 696 O O . THR A 1 87 ? 7.466 -4.260 -6.377 1.00 96.62 87 THR A O 1
ATOM 699 N N . ASN A 1 88 ? 7.708 -2.186 -7.191 1.00 97.12 88 ASN A N 1
ATOM 700 C CA . ASN A 1 88 ? 7.516 -2.626 -8.582 1.00 97.12 88 ASN A CA 1
ATOM 701 C C . ASN A 1 88 ? 8.815 -3.239 -9.128 1.00 97.12 88 ASN A C 1
ATOM 703 O O . ASN A 1 88 ? 9.911 -2.894 -8.683 1.00 97.12 88 ASN A O 1
ATOM 707 N N . LYS A 1 89 ? 8.711 -4.126 -10.116 1.00 96.50 89 LYS A N 1
ATOM 708 C CA . LYS A 1 89 ? 9.846 -4.550 -10.941 1.00 96.50 89 LYS A CA 1
ATOM 709 C C . LYS A 1 89 ? 10.433 -3.371 -11.698 1.00 96.50 89 LYS A C 1
ATOM 711 O O . LYS A 1 89 ? 9.671 -2.628 -12.294 1.00 96.50 89 LYS A O 1
ATOM 716 N N . HIS A 1 90 ? 11.757 -3.305 -11.701 1.00 95.38 90 HIS A N 1
ATOM 717 C CA . HIS A 1 90 ? 12.599 -2.235 -12.202 1.00 95.38 90 HIS A CA 1
ATOM 718 C C . HIS A 1 90 ? 12.471 -1.995 -13.714 1.00 95.38 90 HIS A C 1
ATOM 720 O O . HIS A 1 90 ? 12.806 -2.877 -14.510 1.00 95.38 90 HIS A O 1
ATOM 726 N N . ALA A 1 91 ? 12.127 -0.757 -14.072 1.00 93.25 91 ALA A N 1
ATOM 727 C CA . ALA A 1 91 ? 12.088 -0.197 -15.427 1.00 93.25 91 ALA A CA 1
ATOM 728 C C . ALA A 1 91 ? 11.159 -0.946 -16.399 1.00 93.25 91 ALA A C 1
ATOM 730 O O . ALA A 1 91 ? 11.438 -0.996 -17.591 1.00 93.25 91 ALA A O 1
ATOM 731 N N . VAL A 1 92 ? 10.058 -1.505 -15.898 1.00 93.19 92 VAL A N 1
ATOM 732 C CA . VAL A 1 92 ? 9.075 -2.272 -16.669 1.00 93.19 92 VAL A CA 1
ATOM 733 C C . VAL A 1 92 ? 7.695 -1.627 -16.579 1.00 93.19 92 VAL A C 1
ATOM 735 O O . VAL A 1 92 ? 7.190 -1.355 -15.489 1.00 93.19 92 VAL A O 1
ATOM 738 N N . ASP A 1 93 ? 7.060 -1.473 -17.741 1.00 93.56 93 ASP A N 1
ATOM 739 C CA . ASP A 1 93 ? 5.723 -0.902 -17.909 1.00 93.56 93 ASP A CA 1
ATOM 740 C C . ASP A 1 93 ? 4.577 -1.928 -17.823 1.00 93.56 93 ASP A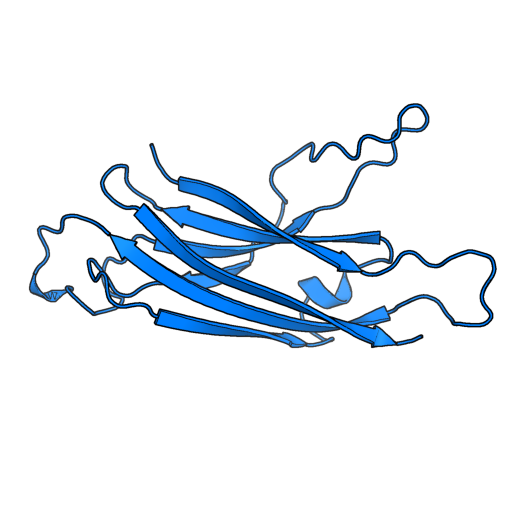 C 1
ATOM 742 O O . ASP A 1 93 ? 3.403 -1.551 -17.802 1.00 93.56 93 ASP A O 1
ATOM 746 N N . ASP A 1 94 ? 4.896 -3.217 -17.684 1.00 95.31 94 ASP A N 1
ATOM 747 C CA . ASP A 1 94 ? 3.909 -4.253 -17.389 1.00 95.31 94 ASP A CA 1
ATOM 748 C C . ASP A 1 94 ? 3.230 -4.010 -16.034 1.00 95.31 94 ASP A C 1
ATOM 750 O O . ASP A 1 94 ? 3.872 -3.899 -14.979 1.00 95.31 94 ASP A O 1
ATOM 754 N N . TRP A 1 95 ? 1.897 -4.014 -16.056 1.00 97.44 95 TRP A N 1
ATOM 755 C CA . TRP A 1 95 ? 1.064 -3.908 -14.864 1.00 97.44 95 TRP A CA 1
ATOM 756 C C . TRP A 1 95 ? 1.301 -5.075 -13.899 1.00 97.44 95 TRP A C 1
ATOM 758 O O . TRP A 1 95 ? 1.141 -6.246 -14.245 1.00 97.44 95 TRP A O 1
ATOM 768 N N . GLN A 1 96 ? 1.626 -4.748 -12.649 1.00 97.44 96 GLN A N 1
ATOM 769 C CA . GLN A 1 96 ? 1.844 -5.704 -11.568 1.00 97.44 96 GLN A CA 1
ATOM 770 C C . GLN A 1 96 ? 0.703 -5.613 -10.561 1.00 97.44 96 GLN A C 1
ATOM 772 O O . GLN A 1 96 ? 0.313 -4.526 -10.142 1.00 97.44 96 GLN A O 1
ATOM 777 N N . THR A 1 97 ? 0.175 -6.768 -10.158 1.00 97.81 97 THR A N 1
ATOM 778 C CA . THR A 1 97 ? -0.852 -6.851 -9.115 1.00 97.81 97 THR A CA 1
ATOM 779 C C . THR A 1 97 ? -0.199 -7.088 -7.760 1.00 97.81 97 THR A C 1
ATOM 781 O O . THR A 1 97 ? 0.491 -8.086 -7.562 1.00 97.81 97 THR A O 1
ATOM 784 N N . HIS A 1 98 ? -0.479 -6.198 -6.816 1.00 97.56 98 HIS A N 1
ATOM 785 C CA . HIS A 1 98 ? -0.005 -6.237 -5.439 1.00 97.56 98 HIS A CA 1
ATOM 786 C C . HIS A 1 98 ? -1.198 -6.406 -4.508 1.00 97.56 98 HIS A C 1
ATOM 788 O O . HIS A 1 98 ? -2.066 -5.536 -4.449 1.00 97.56 98 HIS A O 1
ATOM 794 N N . ASN A 1 99 ? -1.224 -7.513 -3.770 1.00 97.19 99 ASN A N 1
ATOM 795 C CA . ASN A 1 99 ? -2.225 -7.777 -2.743 1.00 97.19 99 ASN A CA 1
ATOM 796 C C . ASN A 1 99 ? -1.522 -7.896 -1.397 1.00 97.19 99 ASN A C 1
ATOM 798 O O . ASN A 1 99 ? -0.536 -8.623 -1.278 1.00 97.19 99 ASN A O 1
ATOM 802 N N . PHE A 1 100 ? -2.020 -7.189 -0.393 1.00 94.62 100 PHE A N 1
ATOM 803 C CA . PHE A 1 100 ? -1.438 -7.208 0.940 1.00 94.62 100 PHE A CA 1
ATOM 804 C C . PHE A 1 100 ? -2.517 -7.125 2.006 1.00 94.62 100 PHE A C 1
ATOM 806 O O . PHE A 1 100 ? -3.526 -6.431 1.860 1.00 94.62 100 PHE A O 1
ATOM 813 N N . GLU A 1 101 ? -2.280 -7.854 3.090 1.00 96.44 101 GLU A N 1
ATOM 814 C CA . GLU A 1 101 ? -3.185 -7.944 4.220 1.00 96.44 101 GLU A CA 1
ATOM 815 C C . GLU A 1 101 ? -2.501 -7.516 5.514 1.00 96.44 101 GLU A C 1
ATOM 817 O O . GLU A 1 101 ? -1.335 -7.812 5.776 1.00 96.44 101 GLU A O 1
ATOM 822 N N . PHE A 1 102 ? -3.268 -6.830 6.351 1.00 96.75 102 PHE A N 1
ATOM 823 C CA . PHE A 1 102 ? -2.905 -6.541 7.724 1.00 96.75 102 PHE A CA 1
ATOM 824 C C . PHE A 1 102 ? -3.943 -7.181 8.627 1.00 96.75 102 PHE A C 1
ATOM 826 O O . PHE A 1 102 ? -5.107 -6.781 8.627 1.00 96.75 102 PHE A O 1
ATOM 833 N N . LEU A 1 103 ? -3.522 -8.178 9.398 1.00 97.25 103 LEU A N 1
ATOM 834 C CA . LEU A 1 103 ? -4.382 -8.887 10.341 1.00 97.25 103 LEU A CA 1
ATOM 835 C C . LEU A 1 103 ? -4.457 -8.160 11.689 1.00 97.25 103 LEU A C 1
ATOM 837 O O . LEU A 1 103 ? -3.653 -7.276 11.993 1.00 97.25 103 LEU A O 1
ATOM 841 N N . SER A 1 104 ? -5.389 -8.582 12.543 1.00 95.94 104 SER A N 1
ATOM 842 C CA . SER A 1 104 ? -5.692 -7.947 13.834 1.00 95.94 104 SER A CA 1
ATOM 843 C C . SER A 1 104 ? -4.511 -7.837 14.797 1.00 95.94 104 SER A C 1
ATOM 845 O O . SER A 1 104 ? -4.564 -7.055 15.744 1.00 95.94 104 SER A O 1
ATOM 847 N N . HIS A 1 105 ? -3.462 -8.643 14.613 1.00 95.12 105 HIS A N 1
ATOM 848 C CA . HIS A 1 105 ? -2.269 -8.581 15.451 1.00 95.12 105 HIS A CA 1
ATOM 849 C C . HIS A 1 105 ? -1.244 -7.538 14.977 1.00 95.12 105 HIS A C 1
ATOM 851 O O . HIS A 1 105 ? -0.357 -7.179 15.755 1.00 95.12 105 HIS A O 1
ATOM 857 N N . HIS A 1 106 ? -1.350 -7.057 13.734 1.00 95.50 106 HIS A N 1
ATOM 858 C CA . HIS A 1 106 ? -0.423 -6.085 13.171 1.00 95.50 106 HIS A CA 1
ATOM 859 C C . HIS A 1 106 ? -0.560 -4.732 13.893 1.00 95.50 106 HIS A C 1
ATOM 861 O O . HIS A 1 106 ? -1.692 -4.294 14.119 1.00 95.50 106 HIS A O 1
ATOM 867 N N . PRO A 1 107 ? 0.545 -4.035 14.228 1.00 92.62 107 PRO A N 1
ATOM 868 C CA . PRO A 1 107 ? 0.491 -2.768 14.959 1.00 92.62 107 PRO A CA 1
ATOM 869 C C . PRO A 1 107 ? -0.436 -1.726 14.322 1.00 92.62 107 PRO A C 1
ATOM 871 O O . PRO A 1 107 ? -1.246 -1.145 15.034 1.00 92.62 107 PRO A O 1
ATOM 874 N N . LEU A 1 108 ? -0.399 -1.580 12.987 1.00 91.81 108 LEU A N 1
ATOM 875 C CA . LEU A 1 108 ? -1.319 -0.710 12.236 1.00 91.81 108 LEU A CA 1
ATOM 876 C C . LEU A 1 108 ? -2.794 -1.009 12.551 1.00 91.81 108 LEU A C 1
ATOM 878 O O . LEU A 1 108 ? -3.556 -0.096 12.833 1.00 91.81 108 LEU A O 1
ATOM 882 N N . VAL A 1 109 ? -3.212 -2.278 12.538 1.00 94.25 109 VAL A N 1
ATOM 883 C CA . VAL A 1 109 ? -4.620 -2.636 12.783 1.00 94.25 109 VAL A CA 1
ATOM 884 C C . VAL A 1 109 ? -4.972 -2.486 14.258 1.00 94.25 109 VAL A C 1
ATOM 886 O O . VAL A 1 109 ? -6.054 -2.003 14.578 1.00 94.25 109 VAL A O 1
ATOM 889 N N . LYS A 1 110 ? -4.048 -2.845 15.159 1.00 92.38 110 LYS A N 1
ATOM 890 C CA . LYS A 1 110 ? -4.234 -2.693 16.609 1.00 92.38 110 LYS A CA 1
ATOM 891 C C . LYS A 1 110 ? -4.457 -1.244 17.034 1.00 92.38 110 LYS A C 1
ATOM 893 O O . LYS A 1 110 ? -5.184 -1.023 17.997 1.00 92.38 110 LYS A O 1
ATOM 898 N N . SER A 1 111 ? -3.820 -0.284 16.364 1.00 89.44 111 SER A N 1
ATOM 899 C CA . SER A 1 111 ? -3.926 1.132 16.722 1.00 89.44 111 SER A CA 1
ATOM 900 C C . SER A 1 111 ? -5.167 1.830 16.166 1.00 89.44 111 SER A C 1
ATOM 902 O O . SER A 1 111 ? -5.512 2.886 16.686 1.00 89.44 111 SER A O 1
ATOM 904 N N . LEU A 1 112 ? -5.837 1.267 15.152 1.00 90.06 112 LEU A N 1
ATOM 905 C CA . LEU A 1 112 ? -6.978 1.918 14.503 1.00 90.06 112 LEU A CA 1
ATOM 906 C C . LEU A 1 112 ? -8.155 2.125 15.454 1.00 90.06 112 LEU A C 1
ATOM 908 O O . LEU A 1 112 ? -8.642 1.182 16.080 1.00 90.06 112 LEU A O 1
ATOM 912 N N . GLN A 1 113 ? -8.644 3.359 15.479 1.00 88.12 113 GLN A N 1
ATOM 913 C CA . GLN A 1 113 ? -9.855 3.779 16.169 1.00 88.12 113 GLN A CA 1
ATOM 914 C C . GLN A 1 113 ? -10.977 4.103 15.171 1.00 88.12 113 GLN A C 1
ATOM 916 O O . GLN A 1 113 ? -10.707 4.432 14.011 1.00 88.12 113 GLN A O 1
ATOM 921 N N . PRO A 1 114 ? -12.253 4.036 15.593 1.00 88.62 114 PRO A N 1
ATOM 922 C CA . PRO A 1 114 ? -13.371 4.524 14.790 1.00 88.62 114 PRO A CA 1
ATOM 923 C C . PRO A 1 114 ? -13.118 5.942 14.264 1.00 88.62 114 PRO A C 1
ATOM 925 O O . PRO A 1 114 ? -12.802 6.856 15.027 1.00 88.62 114 PRO A O 1
ATOM 928 N N . GLY A 1 115 ? -13.274 6.133 12.955 1.00 86.44 115 GLY A N 1
ATOM 929 C CA . GLY A 1 115 ? -13.038 7.409 12.283 1.00 86.44 115 GLY A CA 1
ATOM 930 C C . GLY A 1 115 ? -11.596 7.682 11.842 1.00 86.44 115 GLY A C 1
ATOM 931 O O . GLY A 1 115 ? -11.401 8.680 11.135 1.00 86.44 115 GLY A O 1
ATOM 932 N N . ASP A 1 116 ? -10.625 6.832 12.200 1.00 89.19 116 ASP A N 1
ATOM 933 C CA . ASP A 1 116 ? -9.273 6.888 11.638 1.00 89.19 116 ASP A CA 1
ATOM 934 C C . ASP A 1 116 ? -9.292 6.589 10.138 1.00 89.19 116 ASP A C 1
ATOM 936 O O . ASP A 1 116 ? -10.094 5.792 9.636 1.00 89.19 116 ASP A O 1
ATOM 940 N N . ILE A 1 117 ? -8.369 7.227 9.420 1.00 91.50 117 ILE A N 1
ATOM 941 C CA . ILE A 1 117 ? -8.200 7.065 7.980 1.00 91.50 117 ILE A CA 1
ATOM 942 C C . ILE A 1 117 ? -6.943 6.237 7.737 1.00 91.50 117 ILE A C 1
ATOM 944 O O . ILE A 1 117 ? -5.912 6.447 8.366 1.00 91.50 117 ILE A O 1
ATOM 948 N N . VAL A 1 118 ? -7.003 5.308 6.795 1.00 93.25 118 VAL A N 1
ATOM 949 C CA . VAL A 1 118 ? -5.846 4.588 6.268 1.00 93.25 118 VAL A CA 1
ATOM 950 C C . VAL A 1 118 ? -5.576 5.095 4.863 1.00 93.25 118 VAL A C 1
ATOM 952 O O . VAL A 1 118 ? -6.496 5.193 4.054 1.00 93.25 118 VAL A O 1
ATOM 955 N N . GLY A 1 119 ? -4.322 5.439 4.585 1.00 94.56 119 GLY A N 1
ATOM 956 C CA . GLY A 1 119 ? -3.886 5.971 3.298 1.00 94.56 119 GLY A CA 1
ATOM 957 C C . GLY A 1 119 ? -2.876 5.065 2.608 1.00 94.56 119 GLY A C 1
ATOM 958 O O . GLY A 1 119 ? -1.923 4.625 3.251 1.00 94.56 119 GLY A O 1
ATOM 959 N N . LEU A 1 120 ? -3.070 4.836 1.309 1.00 96.25 120 LEU A N 1
ATOM 960 C CA . LEU A 1 120 ? -2.097 4.246 0.391 1.00 96.25 120 LEU A CA 1
ATOM 961 C C . LEU A 1 120 ? -1.296 5.363 -0.284 1.00 96.25 120 LEU A C 1
ATOM 963 O O . LEU A 1 120 ? -1.856 6.221 -0.968 1.00 96.25 120 LEU A O 1
ATOM 967 N N . TRP A 1 121 ? 0.017 5.321 -0.110 1.00 95.69 121 TRP A N 1
ATOM 968 C CA . TRP A 1 121 ? 0.981 6.262 -0.658 1.00 95.69 121 TRP A CA 1
ATOM 969 C C . TRP A 1 121 ? 1.773 5.624 -1.780 1.00 95.69 121 TRP A C 1
ATOM 971 O O . TRP A 1 121 ? 2.194 4.471 -1.688 1.00 95.69 121 TRP A O 1
ATOM 981 N N . ILE A 1 122 ? 2.027 6.413 -2.812 1.00 95.50 122 ILE A N 1
ATOM 982 C CA . ILE A 1 122 ? 2.763 6.011 -3.999 1.00 95.50 122 ILE A CA 1
ATOM 983 C C . ILE A 1 122 ? 4.067 6.796 -4.031 1.00 95.50 122 ILE A C 1
ATOM 985 O O . ILE A 1 122 ? 4.077 8.023 -3.870 1.00 95.50 122 ILE A O 1
ATOM 989 N N . ARG A 1 123 ? 5.178 6.074 -4.191 1.00 95.56 123 ARG A N 1
ATOM 990 C CA . ARG A 1 123 ? 6.523 6.616 -4.021 1.00 95.56 123 ARG A CA 1
ATOM 991 C C . ARG A 1 123 ? 7.406 6.374 -5.239 1.00 95.56 123 ARG A C 1
ATOM 993 O O . ARG A 1 123 ? 7.328 5.318 -5.870 1.00 95.56 123 ARG A O 1
ATOM 1000 N N . SER A 1 124 ? 8.295 7.331 -5.509 1.00 94.69 124 SER A N 1
ATOM 1001 C CA . SER A 1 124 ? 9.475 7.140 -6.357 1.00 94.69 124 SER A CA 1
ATOM 1002 C C . SER A 1 124 ? 10.696 7.868 -5.783 1.00 94.69 124 SER A C 1
ATOM 1004 O O . SER A 1 124 ? 10.559 8.932 -5.178 1.00 94.69 124 SER A O 1
ATOM 1006 N N . CYS A 1 125 ? 11.894 7.291 -5.930 1.00 89.81 125 CYS A N 1
ATOM 1007 C CA . CYS A 1 125 ? 13.132 7.854 -5.363 1.00 89.81 125 CYS A CA 1
ATOM 1008 C C . CYS A 1 125 ? 13.850 8.849 -6.290 1.00 89.81 125 CYS A C 1
ATOM 1010 O O . CYS A 1 125 ? 14.685 9.611 -5.808 1.00 89.81 125 CYS A O 1
ATOM 1012 N N . TYR A 1 126 ? 13.532 8.876 -7.590 1.00 87.19 126 TYR A N 1
ATOM 1013 C CA . TYR A 1 126 ? 14.237 9.716 -8.563 1.00 87.19 126 TYR A CA 1
ATOM 1014 C C . TYR A 1 126 ? 13.289 10.384 -9.569 1.00 87.19 126 TYR A C 1
ATOM 1016 O O . TYR A 1 126 ? 12.283 9.782 -9.940 1.00 87.19 126 TYR A O 1
ATOM 1024 N N . PRO A 1 127 ? 13.610 11.590 -10.086 1.00 81.19 127 PRO A N 1
ATOM 1025 C CA . PRO A 1 127 ? 12.748 12.324 -11.021 1.00 81.19 127 PRO A CA 1
ATOM 1026 C C . PRO A 1 127 ? 12.421 11.588 -12.323 1.00 81.19 127 PRO A C 1
ATOM 1028 O O . PRO A 1 127 ? 11.355 11.815 -12.890 1.00 81.19 127 PRO A O 1
ATOM 1031 N N . GLY A 1 128 ? 13.343 10.744 -12.796 1.00 84.69 128 GLY A N 1
ATOM 1032 C CA . GLY A 1 128 ? 13.155 9.9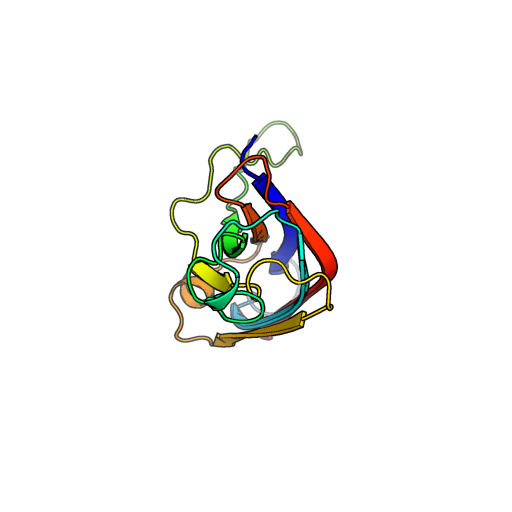26 -13.995 1.00 84.69 128 GLY A CA 1
ATOM 1033 C C . GLY A 1 128 ? 12.279 8.697 -13.767 1.00 84.69 128 GLY A C 1
ATOM 1034 O O . GLY A 1 128 ? 11.984 8.005 -14.729 1.00 84.69 128 GLY A O 1
ATOM 1035 N N . TRP A 1 129 ? 11.876 8.437 -12.520 1.00 90.06 129 TRP A N 1
ATOM 1036 C CA . TRP A 1 129 ? 11.087 7.280 -12.122 1.00 90.06 129 TRP A CA 1
ATOM 1037 C C . TRP A 1 129 ? 9.687 7.710 -11.714 1.00 90.06 129 TRP A C 1
ATOM 1039 O O . TRP A 1 129 ? 9.497 8.568 -10.844 1.00 90.06 129 TRP A O 1
ATOM 1049 N N . ARG A 1 130 ? 8.691 7.077 -12.322 1.00 91.94 130 ARG A N 1
ATOM 1050 C CA . ARG A 1 130 ? 7.277 7.258 -12.005 1.00 91.94 130 ARG A CA 1
ATOM 1051 C C . ARG A 1 130 ? 6.678 5.933 -11.583 1.00 91.94 130 ARG A C 1
ATOM 1053 O O . ARG A 1 130 ? 7.036 4.895 -12.120 1.00 91.94 130 ARG A O 1
ATOM 1060 N N . ASN A 1 131 ? 5.781 5.996 -10.611 1.00 94.88 131 ASN A N 1
ATOM 1061 C CA . ASN A 1 131 ? 4.975 4.864 -10.187 1.00 94.88 131 ASN A CA 1
ATOM 1062 C C . ASN A 1 131 ? 3.539 5.152 -10.627 1.00 94.88 131 ASN A C 1
ATOM 1064 O O . ASN A 1 131 ? 2.934 6.117 -10.151 1.00 94.88 131 ASN A O 1
ATOM 1068 N N . TYR A 1 132 ? 3.046 4.375 -11.584 1.00 95.38 132 TYR A N 1
ATOM 1069 C CA . TYR A 1 132 ? 1.707 4.523 -12.133 1.00 95.38 132 TYR A CA 1
ATOM 1070 C C . TYR A 1 132 ? 0.766 3.538 -11.466 1.00 95.38 132 TYR A C 1
ATOM 1072 O O . TYR A 1 132 ? 1.118 2.379 -11.271 1.00 95.38 132 TYR A O 1
ATOM 1080 N N . ILE A 1 133 ? -0.444 4.000 -11.159 1.00 96.31 133 ILE A N 1
ATOM 1081 C CA . ILE A 1 133 ? -1.510 3.174 -10.599 1.00 96.31 133 ILE A CA 1
ATOM 1082 C C . ILE A 1 133 ? -2.663 3.140 -11.587 1.00 96.31 133 ILE A C 1
ATOM 1084 O O . ILE A 1 133 ? -3.139 4.186 -12.024 1.00 96.31 133 ILE A O 1
ATOM 1088 N N . LYS A 1 134 ? -3.127 1.936 -11.909 1.00 96.75 134 LYS A N 1
ATOM 1089 C CA . LYS A 1 134 ? -4.328 1.716 -12.721 1.00 96.75 134 LYS A CA 1
ATOM 1090 C C . LYS A 1 134 ? -5.554 1.487 -11.858 1.00 96.75 134 LYS A C 1
ATOM 1092 O O . LYS A 1 134 ? -6.640 1.956 -12.181 1.00 96.75 134 LYS A O 1
ATOM 1097 N N . ARG A 1 135 ? -5.381 0.776 -10.744 1.00 96.75 135 ARG A N 1
ATOM 1098 C CA . ARG A 1 135 ? -6.452 0.465 -9.796 1.00 96.75 135 ARG A CA 1
ATOM 1099 C C . ARG A 1 135 ? -5.880 0.337 -8.394 1.00 96.75 135 ARG A C 1
ATOM 1101 O O . ARG A 1 135 ? -4.823 -0.259 -8.225 1.00 96.75 135 ARG A O 1
ATOM 1108 N N . ALA A 1 136 ? -6.597 0.838 -7.396 1.00 97.31 136 ALA A N 1
ATOM 1109 C CA . ALA A 1 136 ? -6.343 0.489 -6.005 1.00 97.31 136 ALA A CA 1
ATOM 1110 C C . ALA A 1 136 ? -7.660 0.364 -5.239 1.00 97.31 136 ALA A C 1
ATOM 1112 O O . ALA A 1 136 ? -8.640 1.031 -5.571 1.00 97.31 136 ALA A O 1
ATOM 1113 N N . GLU A 1 137 ? -7.673 -0.482 -4.219 1.00 97.69 137 GLU A N 1
ATOM 1114 C CA . GLU A 1 137 ? -8.823 -0.735 -3.358 1.00 97.69 137 GLU A CA 1
ATOM 1115 C C . GLU A 1 137 ? -8.344 -0.976 -1.925 1.00 97.69 137 GLU A C 1
ATOM 1117 O O . GLU A 1 137 ? -7.365 -1.690 -1.728 1.00 97.69 137 GLU A O 1
ATOM 1122 N N . ILE A 1 138 ? -9.041 -0.412 -0.933 1.00 96.81 138 ILE A N 1
ATOM 1123 C CA . ILE A 1 138 ? -8.819 -0.678 0.495 1.00 96.81 138 ILE A CA 1
ATOM 1124 C C . ILE A 1 138 ? -10.119 -1.238 1.074 1.00 96.81 138 ILE A C 1
ATOM 1126 O O . ILE A 1 138 ? -11.152 -0.571 1.033 1.00 96.81 138 ILE A O 1
ATOM 1130 N N . LYS A 1 139 ? -10.063 -2.439 1.651 1.00 97.19 139 LYS A N 1
ATOM 1131 C CA . LYS A 1 139 ? -11.184 -3.087 2.340 1.00 97.19 139 LYS A CA 1
ATOM 1132 C C . LYS A 1 139 ? -10.912 -3.167 3.830 1.00 97.19 139 LYS A C 1
ATOM 1134 O O . LYS A 1 139 ? -9.836 -3.589 4.252 1.00 97.19 139 LYS A O 1
ATOM 1139 N N . PHE A 1 140 ? -11.923 -2.826 4.620 1.00 96.19 140 PHE A N 1
ATOM 1140 C CA . PHE A 1 140 ? -11.906 -2.969 6.071 1.00 96.19 140 PHE A CA 1
ATOM 1141 C C . PHE A 1 140 ? -12.848 -4.087 6.485 1.00 96.19 140 PHE A C 1
ATOM 1143 O O . PHE A 1 140 ? -14.003 -4.124 6.071 1.00 96.19 140 PHE A O 1
ATOM 1150 N N . TYR A 1 141 ? -12.366 -4.948 7.369 1.00 96.31 141 TYR A N 1
ATOM 1151 C CA . TYR A 1 141 ? -13.166 -5.960 8.038 1.00 96.31 141 TYR A CA 1
ATOM 1152 C C . TYR A 1 141 ? -13.159 -5.628 9.522 1.00 96.31 141 TYR A C 1
ATOM 1154 O O . TYR A 1 141 ? -12.091 -5.550 10.133 1.00 96.31 141 TYR A O 1
ATOM 1162 N N . TYR A 1 142 ? -14.330 -5.408 10.107 1.00 94.62 142 TYR A N 1
ATOM 1163 C CA . TYR A 1 142 ? -14.475 -4.959 11.488 1.00 94.62 142 TYR A CA 1
ATOM 1164 C C . TYR A 1 142 ? -15.676 -5.627 12.154 1.00 94.62 142 TYR A C 1
ATOM 1166 O O . TYR A 1 142 ? -16.585 -6.105 11.479 1.00 94.62 142 TYR A O 1
ATOM 1174 N N . THR A 1 143 ? -15.656 -5.690 13.483 1.00 91.12 143 THR A N 1
ATOM 1175 C CA . THR A 1 143 ? -16.827 -6.112 14.265 1.00 91.12 143 THR A CA 1
ATOM 1176 C C . THR A 1 143 ? -17.770 -4.944 14.467 1.00 91.12 143 THR A C 1
ATOM 1178 O O . THR A 1 143 ? -17.294 -3.821 14.632 1.00 91.12 143 THR A O 1
ATOM 1181 N N . VAL A 1 144 ? -19.064 -5.242 14.511 1.00 78.50 144 VAL A N 1
ATOM 1182 C CA . VAL A 1 144 ? -20.131 -4.383 15.036 1.00 78.50 144 VAL A CA 1
ATOM 1183 C C . VAL A 1 144 ? -20.700 -5.001 16.301 1.00 78.50 144 VAL A C 1
ATOM 1185 O O . VAL A 1 144 ? -20.477 -6.216 16.502 1.00 78.50 144 VAL A O 1
#

Secondary structure (DSSP, 8-state):
---EEEEEEEEPPP--TT-SS---EEEEEEEEEEEEEEE--S-TTTTTSSTT--EEEEEEEE-----TT-S-----S--S-EEEEEEPPTT--S-EEEEEEEETTSHHHHH--TT-EEEEEEEESSTTEEEEEEEEEEEEEEE-

Sequence (144 aa):
MNLNSLYLTGSLPISSISTDAGVPKCKKIEIACESHDQGWSSYPRDHGTYNNSWTWGEISIITPKKNNNLEVRLIEKEPITRYRVYTNKHAVDDWQTHNFEFLSHHPLVKSLQPGDIVGLWIRSCYPGWRNYIKRAEIKFYYTV